Protein AF-A0A1A8TEK1-F1 (afdb_monomer_lite)

Radius of gyration: 14.7 Å; chains: 1; bounding box: 45×30×36 Å

Structure (mmCIF, N/CA/C/O backbone):
data_AF-A0A1A8TEK1-F1
#
_entry.id   AF-A0A1A8TEK1-F1
#
loop_
_atom_site.group_PDB
_atom_site.id
_atom_site.type_symbol
_atom_site.label_atom_id
_atom_site.label_alt_id
_atom_site.label_comp_id
_atom_site.label_asym_id
_atom_site.label_entity_id
_atom_site.label_seq_id
_atom_site.pdbx_PDB_ins_code
_atom_site.Cartn_x
_atom_site.Cartn_y
_atom_site.Cartn_z
_atom_site.occupancy
_atom_site.B_iso_or_equiv
_atom_site.auth_seq_id
_atom_site.auth_comp_id
_atom_site.auth_asym_id
_atom_site.auth_atom_id
_atom_site.pdbx_PDB_model_num
ATOM 1 N N . MET A 1 1 ? 10.050 16.309 -8.984 1.00 60.12 1 MET A N 1
ATOM 2 C CA . MET A 1 1 ? 9.083 15.363 -9.576 1.00 60.12 1 MET A CA 1
ATOM 3 C C . MET A 1 1 ? 7.749 15.605 -8.890 1.00 60.12 1 MET A C 1
ATOM 5 O O . MET A 1 1 ? 7.742 15.688 -7.666 1.00 60.12 1 MET A O 1
ATOM 9 N N . SER A 1 2 ? 6.674 15.839 -9.640 1.00 73.00 2 SER A N 1
ATOM 10 C CA . SER A 1 2 ? 5.323 15.930 -9.074 1.00 73.00 2 SER A CA 1
ATOM 11 C C . SER A 1 2 ? 4.884 14.552 -8.560 1.00 73.00 2 SER A C 1
ATOM 13 O O . SER A 1 2 ? 5.303 13.547 -9.138 1.00 73.00 2 SER A O 1
ATOM 15 N N . PRO A 1 3 ? 4.085 14.474 -7.484 1.00 79.94 3 PRO A N 1
ATOM 16 C CA . PRO A 1 3 ? 3.523 13.206 -7.029 1.00 79.94 3 PRO A CA 1
ATOM 17 C C . PRO A 1 3 ? 2.667 12.563 -8.127 1.00 79.94 3 PRO A C 1
ATOM 19 O O . PRO A 1 3 ? 1.951 13.269 -8.833 1.00 79.94 3 PRO A O 1
ATOM 22 N N . ILE A 1 4 ? 2.727 11.236 -8.243 1.00 85.62 4 ILE A N 1
ATOM 23 C CA . ILE A 1 4 ? 1.787 10.468 -9.066 1.00 85.62 4 ILE A CA 1
ATOM 24 C C . ILE A 1 4 ? 0.443 10.466 -8.342 1.00 85.62 4 ILE A C 1
ATOM 26 O O . ILE A 1 4 ? 0.368 10.149 -7.151 1.00 85.62 4 ILE A O 1
ATOM 30 N N . GLU A 1 5 ? -0.616 10.831 -9.056 1.00 89.69 5 GLU A N 1
ATOM 31 C CA . GLU A 1 5 ? -1.972 10.768 -8.525 1.00 89.69 5 GLU A CA 1
ATOM 32 C C . GLU A 1 5 ? -2.580 9.398 -8.793 1.00 89.69 5 GLU A C 1
ATOM 34 O O . GLU A 1 5 ? -2.499 8.869 -9.902 1.00 89.69 5 GLU A O 1
ATOM 39 N N . VAL A 1 6 ? -3.215 8.831 -7.769 1.00 91.31 6 VAL A N 1
ATOM 40 C CA . VAL A 1 6 ? -3.867 7.524 -7.846 1.00 91.31 6 VAL A CA 1
ATOM 41 C C . VAL A 1 6 ? -5.271 7.587 -7.258 1.00 91.31 6 VAL A C 1
ATOM 43 O O . VAL A 1 6 ? -5.521 8.280 -6.269 1.00 91.31 6 VAL A O 1
ATOM 46 N N . ARG A 1 7 ? -6.190 6.809 -7.830 1.00 93.12 7 ARG A N 1
ATOM 47 C CA . ARG A 1 7 ? -7.494 6.502 -7.239 1.00 93.12 7 ARG A CA 1
ATOM 48 C C . ARG A 1 7 ? -7.462 5.084 -6.714 1.00 93.12 7 ARG A C 1
ATOM 50 O O . ARG A 1 7 ? -7.008 4.175 -7.399 1.00 93.12 7 ARG A O 1
ATOM 57 N N . VAL A 1 8 ? -7.986 4.895 -5.508 1.00 93.56 8 VAL A N 1
ATOM 58 C CA . VAL A 1 8 ? -8.009 3.583 -4.865 1.00 93.56 8 VAL A CA 1
ATOM 59 C C . VAL A 1 8 ? -9.422 3.220 -4.450 1.00 93.56 8 VAL A C 1
ATOM 61 O O . VAL A 1 8 ? -10.097 3.980 -3.756 1.00 93.56 8 VAL A O 1
ATOM 64 N N . GLU A 1 9 ? -9.852 2.027 -4.843 1.00 94.75 9 GLU A N 1
ATOM 65 C CA . GLU A 1 9 ? -11.092 1.414 -4.381 1.00 94.75 9 GLU A CA 1
ATOM 66 C C . GLU A 1 9 ? -10.772 0.268 -3.430 1.00 94.75 9 GLU A C 1
ATOM 68 O O . GLU A 1 9 ? -10.010 -0.631 -3.772 1.00 94.75 9 GLU A O 1
ATOM 73 N N . ILE A 1 10 ? -11.354 0.291 -2.229 1.00 94.06 10 ILE A N 1
ATOM 74 C CA . ILE A 1 10 ? -11.074 -0.687 -1.172 1.00 94.06 10 ILE A CA 1
ATOM 75 C C . ILE A 1 10 ? -12.374 -1.371 -0.751 1.00 94.06 10 ILE A C 1
ATOM 77 O O . ILE A 1 10 ? -13.353 -0.710 -0.402 1.00 94.06 10 ILE A O 1
ATOM 81 N N . LYS A 1 11 ? -12.373 -2.705 -0.733 1.00 95.62 11 LYS A N 1
ATOM 82 C CA . LYS A 1 11 ? -13.460 -3.552 -0.229 1.00 95.62 11 LYS A CA 1
ATOM 83 C C . LYS A 1 11 ? -12.925 -4.481 0.857 1.00 95.62 11 LYS A C 1
ATOM 85 O O . LYS A 1 11 ? -11.835 -5.035 0.735 1.00 95.62 11 LYS A O 1
ATOM 90 N N . ARG A 1 12 ? -13.703 -4.679 1.923 1.00 94.56 12 ARG A N 1
ATOM 91 C CA . ARG A 1 12 ? -13.358 -5.585 3.029 1.00 94.56 12 ARG A CA 1
ATOM 92 C C . ARG A 1 12 ? -14.456 -6.620 3.240 1.00 94.56 12 ARG A C 1
ATOM 94 O O . ARG A 1 12 ? -15.618 -6.248 3.371 1.00 94.56 12 ARG A O 1
ATOM 101 N N . VAL A 1 13 ? -14.073 -7.892 3.342 1.00 94.94 13 VAL A N 1
ATOM 102 C CA . VAL A 1 13 ? -14.950 -9.009 3.727 1.00 94.94 13 VAL A CA 1
ATOM 103 C C . VAL A 1 13 ? -14.259 -9.794 4.841 1.00 94.94 13 VAL A C 1
ATOM 105 O O . VAL A 1 13 ? -13.212 -10.409 4.634 1.00 94.94 13 VAL A O 1
ATOM 108 N N . GLY A 1 14 ? -14.812 -9.728 6.055 1.00 93.81 14 GLY A N 1
ATOM 109 C CA . GLY A 1 14 ? -14.155 -10.265 7.249 1.00 93.81 14 GLY A CA 1
ATOM 110 C C . GLY A 1 14 ? -12.781 -9.620 7.472 1.00 93.81 14 GLY A C 1
ATOM 111 O O . GLY A 1 14 ? -12.671 -8.397 7.576 1.00 93.81 14 GLY A O 1
ATOM 112 N N . HIS A 1 15 ? -11.730 -10.439 7.528 1.00 93.56 15 HIS A N 1
ATOM 113 C CA . HIS A 1 15 ? -10.343 -9.972 7.663 1.00 93.56 15 HIS A CA 1
ATOM 114 C C . HIS A 1 15 ? -9.659 -9.665 6.325 1.00 93.56 15 HIS A C 1
ATOM 116 O O . HIS A 1 15 ? -8.611 -9.020 6.326 1.00 93.56 15 HIS A O 1
ATOM 122 N N . SER A 1 16 ? -10.238 -10.104 5.204 1.00 96.56 16 SER A N 1
ATOM 123 C CA . SER A 1 16 ? -9.662 -9.901 3.878 1.00 96.56 16 SER A CA 1
ATOM 124 C C . SER A 1 16 ? -10.018 -8.515 3.357 1.00 96.56 16 SER A C 1
ATOM 126 O O . SER A 1 16 ? -11.184 -8.110 3.350 1.00 96.56 16 SER A O 1
ATOM 128 N N . VAL A 1 17 ? -8.998 -7.793 2.916 1.00 97.69 17 VAL A N 1
ATOM 129 C CA . VAL A 1 17 ? -9.114 -6.549 2.168 1.00 97.69 17 VAL A CA 1
ATOM 130 C C . VAL A 1 17 ? -8.684 -6.835 0.740 1.00 97.69 17 VAL A C 1
ATOM 132 O O . VAL A 1 17 ? -7.683 -7.510 0.509 1.00 97.69 17 VAL A O 1
ATOM 135 N N . ARG A 1 18 ? -9.452 -6.328 -0.216 1.00 97.75 18 ARG A N 1
ATOM 136 C CA . ARG A 1 18 ? -9.107 -6.331 -1.634 1.00 97.75 18 ARG A CA 1
ATOM 137 C C . ARG A 1 18 ? -9.372 -4.954 -2.201 1.00 97.75 18 ARG A C 1
ATOM 139 O O . ARG A 1 18 ? -10.257 -4.247 -1.715 1.00 97.75 18 ARG A O 1
ATOM 146 N N . GLY A 1 19 ? -8.664 -4.593 -3.249 1.00 95.44 19 GLY A N 1
ATOM 147 C CA . GLY A 1 19 ? -8.930 -3.339 -3.915 1.00 95.44 19 GLY A CA 1
ATOM 148 C C . GLY A 1 19 ? -8.183 -3.183 -5.216 1.00 95.44 19 GLY A C 1
ATOM 149 O O . GLY A 1 19 ? -7.486 -4.092 -5.667 1.00 95.44 19 GLY A O 1
ATOM 150 N N . GLN A 1 20 ? -8.384 -2.022 -5.817 1.00 95.44 20 GLN A N 1
ATOM 151 C CA . GLN A 1 20 ? -7.761 -1.635 -7.070 1.00 95.44 20 GLN A CA 1
ATOM 152 C C . GLN A 1 20 ? -7.162 -0.243 -6.928 1.00 95.44 20 GLN A C 1
ATOM 154 O O . GLN A 1 20 ? -7.767 0.626 -6.299 1.00 95.44 20 GLN A O 1
ATOM 159 N N . ILE A 1 21 ? -5.974 -0.060 -7.492 1.00 93.44 21 ILE A N 1
ATOM 160 C CA . ILE A 1 21 ? -5.248 1.207 -7.576 1.00 93.44 21 ILE A CA 1
ATOM 161 C C . ILE A 1 21 ? -5.179 1.560 -9.057 1.00 93.44 21 ILE A C 1
ATOM 163 O O . ILE A 1 21 ? -4.735 0.741 -9.854 1.00 93.44 21 ILE A O 1
ATOM 167 N N . VAL A 1 22 ? -5.628 2.757 -9.415 1.00 91.81 22 VAL A N 1
ATOM 168 C CA . VAL A 1 22 ? -5.601 3.276 -10.784 1.00 91.81 22 VAL A CA 1
ATOM 169 C C . VAL A 1 22 ? -4.762 4.542 -10.781 1.00 91.81 22 VAL A C 1
ATOM 171 O O . VAL A 1 22 ? -5.108 5.500 -10.086 1.00 91.81 22 VAL A O 1
ATOM 174 N N . GLU A 1 23 ? -3.667 4.551 -11.530 1.00 88.25 23 GLU A N 1
ATOM 175 C CA . GLU A 1 23 ? -2.879 5.762 -11.764 1.00 88.25 23 GLU A CA 1
ATOM 176 C C . GLU A 1 23 ? -3.673 6.731 -12.650 1.00 88.25 23 GLU A C 1
ATOM 178 O O . GLU A 1 23 ? -4.132 6.374 -13.730 1.00 88.25 23 GLU A O 1
ATOM 183 N N . ILE A 1 24 ? -3.882 7.961 -12.174 1.00 82.56 24 ILE A N 1
ATOM 184 C CA . ILE A 1 24 ? -4.661 9.004 -12.869 1.00 82.56 24 ILE A CA 1
ATOM 185 C C . ILE A 1 24 ? -3.760 10.130 -13.399 1.00 82.56 24 ILE A C 1
ATOM 187 O O . ILE A 1 24 ? -4.226 11.008 -14.121 1.00 82.56 24 ILE A O 1
ATOM 191 N N . GLY A 1 25 ? -2.475 10.128 -13.034 1.00 63.94 25 GLY A N 1
ATOM 192 C CA . GLY A 1 25 ? -1.523 11.175 -13.395 1.00 63.94 25 GLY A CA 1
ATOM 193 C C . GLY A 1 25 ? -0.160 10.603 -13.762 1.00 63.94 25 GLY A C 1
ATOM 194 O O . GLY A 1 25 ? 0.650 10.326 -12.883 1.00 63.94 25 GLY A O 1
ATOM 195 N N . GLY A 1 26 ? 0.089 10.479 -15.064 1.00 57.94 26 GLY A N 1
ATOM 196 C CA . GLY A 1 26 ? 1.333 10.006 -15.669 1.00 57.94 26 GLY A CA 1
ATOM 197 C C . GLY A 1 26 ? 1.285 10.214 -17.184 1.00 57.94 26 GLY A C 1
ATOM 198 O O . GLY A 1 26 ? 0.206 10.351 -17.761 1.00 57.94 26 GLY A O 1
ATOM 199 N N . ALA A 1 27 ? 2.442 10.310 -17.838 1.00 51.22 27 ALA A N 1
ATOM 200 C CA . ALA A 1 27 ? 2.486 10.409 -19.290 1.00 51.22 27 ALA A CA 1
ATOM 201 C C . ALA A 1 27 ? 2.069 9.061 -19.906 1.00 51.22 27 ALA A C 1
ATOM 203 O O . ALA A 1 27 ? 2.766 8.065 -19.747 1.00 51.22 27 ALA A O 1
ATOM 204 N N . SER A 1 28 ? 0.985 9.079 -20.680 1.00 53.47 28 SER A N 1
ATOM 205 C CA . SER A 1 28 ? 0.567 8.064 -21.668 1.00 53.47 28 SER A CA 1
ATOM 206 C C . SER A 1 28 ? -0.132 6.792 -21.163 1.00 53.47 28 SER A C 1
ATOM 208 O O . SER A 1 28 ? -1.158 6.460 -21.751 1.00 53.47 28 SER A O 1
ATOM 210 N N . ASP A 1 29 ? 0.323 6.134 -20.089 1.00 62.03 29 ASP A N 1
ATOM 211 C CA . ASP A 1 29 ? -0.196 4.803 -19.714 1.00 62.03 29 ASP A CA 1
ATOM 212 C C . ASP A 1 29 ? -0.879 4.781 -18.335 1.00 62.03 29 ASP A C 1
ATOM 214 O O . ASP A 1 29 ? -0.301 5.156 -17.315 1.00 62.03 29 ASP A O 1
ATOM 218 N N . ILE A 1 30 ? -2.145 4.348 -18.311 1.00 74.50 30 ILE A N 1
ATOM 219 C CA . ILE A 1 30 ? -2.928 4.141 -17.084 1.00 74.50 30 ILE A CA 1
ATOM 220 C C . ILE A 1 30 ? -2.612 2.741 -16.557 1.00 74.50 30 ILE A C 1
ATOM 222 O O . ILE A 1 30 ? -3.183 1.755 -17.026 1.00 74.50 30 ILE A O 1
ATOM 226 N N . HIS A 1 31 ? -1.748 2.644 -15.549 1.00 85.06 31 HIS A N 1
ATOM 227 C CA . HIS A 1 31 ? -1.518 1.373 -14.868 1.00 85.06 31 HIS A CA 1
ATOM 228 C C . HIS A 1 31 ? -2.618 1.106 -13.841 1.00 85.06 31 HIS A C 1
ATOM 230 O O . HIS A 1 31 ? -3.000 1.972 -13.042 1.00 85.06 31 HIS A O 1
ATOM 236 N N . THR A 1 32 ? -3.127 -0.124 -13.865 1.00 90.94 32 THR A N 1
ATOM 237 C CA . THR A 1 32 ? -4.103 -0.613 -12.893 1.00 90.94 32 THR A CA 1
ATOM 238 C C . THR A 1 32 ? -3.496 -1.761 -12.112 1.00 90.94 32 THR A C 1
ATOM 240 O O . THR A 1 32 ? -3.070 -2.759 -12.687 1.00 90.94 32 THR A O 1
ATOM 243 N N . TYR A 1 33 ? -3.525 -1.654 -10.790 1.00 93.38 33 TYR A N 1
ATOM 244 C CA . TYR A 1 33 ? -3.005 -2.676 -9.893 1.00 93.38 33 TYR A CA 1
ATOM 245 C C . TYR A 1 33 ? -4.140 -3.260 -9.065 1.00 93.38 33 TYR A C 1
ATOM 247 O O . TYR A 1 33 ? -4.969 -2.533 -8.512 1.00 93.38 33 TYR A O 1
ATOM 255 N N . GLY A 1 34 ? -4.181 -4.583 -8.952 1.00 95.38 34 GLY A N 1
ATOM 256 C CA . GLY A 1 34 ? -4.953 -5.256 -7.915 1.00 95.38 34 GLY A CA 1
ATOM 257 C C . GLY A 1 34 ? -4.139 -5.311 -6.629 1.00 95.38 34 GLY A C 1
ATOM 258 O O . GLY A 1 34 ? -2.926 -5.480 -6.678 1.00 95.38 34 GLY A O 1
ATOM 259 N N . PHE A 1 35 ? -4.787 -5.198 -5.472 1.00 96.56 35 PHE A N 1
ATOM 260 C CA . PHE A 1 35 ? -4.128 -5.502 -4.205 1.00 96.56 35 PHE A CA 1
ATOM 261 C C . PHE A 1 35 ? -5.005 -6.357 -3.301 1.00 96.56 35 PHE A C 1
ATOM 263 O O . PHE A 1 35 ? -6.239 -6.265 -3.310 1.00 96.56 35 PHE A O 1
ATOM 270 N N . THR A 1 36 ? -4.351 -7.175 -2.484 1.00 98.06 36 THR A N 1
ATOM 271 C CA . THR A 1 36 ? -4.996 -7.950 -1.427 1.00 98.06 36 THR A CA 1
ATOM 272 C C . THR A 1 36 ? -4.220 -7.810 -0.130 1.00 98.06 36 THR A C 1
ATOM 274 O O . THR A 1 36 ? -3.025 -7.536 -0.127 1.00 98.06 36 THR A O 1
ATOM 277 N N . GLY A 1 37 ? -4.906 -7.937 1.000 1.00 97.81 37 GLY A N 1
ATOM 278 C CA . GLY A 1 37 ? -4.270 -7.758 2.292 1.00 97.81 37 GLY A CA 1
ATOM 279 C C . GLY A 1 37 ? -5.194 -7.992 3.471 1.00 97.81 37 GLY A C 1
ATOM 280 O O . GLY A 1 37 ? -6.304 -8.516 3.350 1.00 97.81 37 GLY A O 1
ATOM 281 N N . SER A 1 38 ? -4.727 -7.580 4.641 1.00 98.12 38 SER A N 1
ATOM 282 C CA . SER A 1 38 ? -5.507 -7.583 5.875 1.00 98.12 38 SER A CA 1
ATOM 283 C C . SER A 1 38 ? -5.055 -6.456 6.795 1.00 98.12 38 SER A C 1
ATOM 285 O O . SER A 1 38 ? -3.925 -5.975 6.714 1.00 98.12 38 SER A O 1
ATOM 287 N N . PHE A 1 39 ? -5.940 -6.040 7.697 1.00 96.81 39 PHE A N 1
ATOM 288 C CA . PHE A 1 39 ? -5.551 -5.137 8.772 1.00 96.81 39 PHE A CA 1
ATOM 289 C C . PHE A 1 39 ? -4.868 -5.920 9.897 1.00 96.81 39 PHE A C 1
ATOM 291 O O . PHE A 1 39 ? -5.435 -6.872 10.438 1.00 96.81 39 PHE A O 1
ATOM 298 N N . LYS A 1 40 ? -3.663 -5.489 10.268 1.00 96.38 40 LYS A N 1
ATOM 299 C CA . LYS A 1 40 ? -2.983 -5.849 11.514 1.00 96.38 40 LYS A CA 1
ATOM 300 C C . LYS A 1 40 ? -2.992 -4.602 12.391 1.00 96.38 40 LYS A C 1
ATOM 302 O O . LYS A 1 40 ? -2.294 -3.630 12.107 1.00 96.38 40 LYS A O 1
ATOM 307 N N . ASN A 1 41 ? -3.840 -4.597 13.419 1.00 94.81 41 ASN A N 1
ATOM 308 C CA . ASN A 1 41 ? -4.215 -3.378 14.143 1.00 94.81 41 ASN A CA 1
ATOM 309 C C . ASN A 1 41 ? -4.742 -2.311 13.161 1.00 94.81 41 ASN A C 1
ATOM 311 O O . ASN A 1 41 ? -5.640 -2.592 12.371 1.00 94.81 41 ASN A O 1
ATOM 315 N N . LEU A 1 42 ? -4.171 -1.106 13.180 1.00 95.56 42 LEU A N 1
ATOM 316 C CA . LEU A 1 42 ? -4.529 -0.008 12.279 1.00 95.56 42 LEU A CA 1
ATOM 317 C C . LEU A 1 42 ? -3.692 0.018 10.991 1.00 95.56 42 LEU A C 1
ATOM 319 O O . LEU A 1 42 ? -3.727 1.010 10.275 1.00 95.56 42 LEU A O 1
ATOM 323 N N . ILE A 1 43 ? -2.930 -1.034 10.686 1.00 97.44 43 ILE A N 1
ATOM 324 C CA . ILE A 1 43 ? -2.058 -1.091 9.507 1.00 97.44 43 ILE A CA 1
ATOM 325 C C . ILE A 1 43 ? -2.653 -2.064 8.491 1.00 97.44 43 ILE A C 1
ATOM 327 O O . ILE A 1 43 ? -2.755 -3.261 8.759 1.00 97.44 43 ILE A O 1
ATOM 331 N N . LEU A 1 44 ? -3.041 -1.556 7.322 1.00 97.38 44 LEU A N 1
ATOM 332 C CA . LEU A 1 44 ? -3.344 -2.363 6.147 1.00 97.38 44 LEU A CA 1
ATOM 333 C C . LEU A 1 44 ? -2.024 -2.847 5.551 1.00 97.38 44 LEU A C 1
ATOM 335 O O . LEU A 1 44 ? -1.252 -2.049 5.027 1.00 97.38 44 LEU A O 1
ATOM 339 N N . THR A 1 45 ? -1.777 -4.146 5.637 1.00 97.81 45 THR A N 1
ATOM 340 C CA . THR A 1 45 ? -0.626 -4.797 5.011 1.00 97.81 45 THR A CA 1
ATOM 341 C C . THR A 1 45 ? -1.106 -5.739 3.922 1.00 97.81 45 THR A C 1
ATOM 343 O O . THR A 1 45 ? -2.178 -6.342 4.052 1.00 97.81 45 THR A O 1
ATOM 346 N N . GLY A 1 46 ? -0.341 -5.849 2.846 1.00 97.00 46 GLY A N 1
ATOM 347 C CA . GLY A 1 46 ? -0.730 -6.665 1.714 1.00 97.00 46 GLY A CA 1
ATOM 348 C C . GLY A 1 46 ? 0.286 -6.658 0.592 1.00 97.00 46 GLY A C 1
ATOM 349 O O . GLY A 1 46 ? 1.399 -6.151 0.735 1.00 97.00 46 GLY A O 1
ATOM 350 N N . GLU A 1 47 ? -0.149 -7.194 -0.531 1.00 96.94 47 GLU A N 1
ATOM 351 C CA . GLU A 1 47 ? 0.589 -7.250 -1.782 1.00 96.94 47 GLU A CA 1
ATOM 352 C C . GLU A 1 47 ? -0.241 -6.628 -2.899 1.00 96.94 47 GLU A C 1
ATOM 354 O O . GLU A 1 47 ? -1.476 -6.620 -2.842 1.00 96.94 47 GLU A O 1
ATOM 359 N N . TYR A 1 48 ? 0.449 -6.074 -3.886 1.00 94.81 48 TYR A N 1
ATOM 360 C CA . TYR A 1 48 ? -0.150 -5.517 -5.088 1.00 94.81 48 TYR A CA 1
ATOM 361 C C . TYR A 1 48 ? 0.545 -6.076 -6.325 1.00 94.81 48 TYR A C 1
ATOM 363 O O . TYR A 1 48 ? 1.729 -6.413 -6.282 1.00 94.81 48 TYR A O 1
ATOM 371 N N . GLU A 1 49 ? -0.194 -6.146 -7.422 1.00 93.06 49 GLU A N 1
ATOM 372 C CA . GLU A 1 49 ? 0.274 -6.660 -8.705 1.00 93.06 49 GLU A CA 1
ATOM 373 C C . GLU A 1 49 ? -0.418 -5.903 -9.839 1.00 93.06 49 GLU A C 1
ATOM 375 O O . GLU A 1 49 ? -1.609 -5.578 -9.745 1.00 93.06 49 GLU A O 1
ATOM 380 N N . ASN A 1 50 ? 0.339 -5.588 -10.888 1.00 90.69 50 ASN A N 1
ATOM 381 C CA . ASN A 1 50 ? -0.185 -5.000 -12.113 1.00 90.69 50 ASN A CA 1
ATOM 382 C C . ASN A 1 50 ? -1.168 -5.976 -12.776 1.00 90.69 50 ASN A C 1
ATOM 384 O O . ASN A 1 50 ? -0.939 -7.181 -12.819 1.00 90.69 50 ASN A O 1
ATOM 388 N N . GLN A 1 51 ? -2.302 -5.467 -13.249 1.00 88.25 51 GLN A N 1
ATOM 389 C CA . GLN A 1 51 ? -3.310 -6.294 -13.911 1.00 88.25 51 GLN A CA 1
ATOM 390 C C . GLN A 1 51 ? -2.963 -6.602 -15.369 1.00 88.25 51 GLN A C 1
ATOM 392 O O . GLN A 1 51 ? -3.549 -7.521 -15.941 1.00 88.25 51 GLN A O 1
ATOM 397 N N . ASP A 1 52 ? -2.034 -5.858 -15.969 1.00 85.50 52 ASP A N 1
ATOM 398 C CA . ASP A 1 52 ? -1.509 -6.169 -17.290 1.00 85.50 52 ASP A CA 1
ATOM 399 C C . ASP A 1 52 ? -0.375 -7.197 -17.183 1.00 85.50 52 ASP A C 1
ATOM 401 O O . ASP A 1 52 ? 0.667 -6.950 -16.578 1.00 85.50 52 ASP A O 1
ATOM 405 N N . CYS A 1 53 ? -0.566 -8.356 -17.816 1.00 79.00 53 CYS A N 1
ATOM 406 C CA . CYS A 1 53 ? 0.414 -9.439 -17.849 1.00 79.00 53 CYS A CA 1
ATOM 407 C C . CYS A 1 53 ? 1.708 -9.099 -18.606 1.00 79.00 53 CYS A C 1
ATOM 409 O O . CYS A 1 53 ? 2.680 -9.847 -18.500 1.00 79.00 53 CYS A O 1
ATOM 411 N N . ALA A 1 54 ? 1.729 -8.010 -19.379 1.00 81.50 54 ALA A N 1
ATOM 412 C CA . ALA A 1 54 ? 2.941 -7.494 -20.007 1.00 81.50 54 ALA A CA 1
ATOM 413 C C . ALA A 1 54 ? 3.871 -6.790 -19.002 1.00 81.50 54 ALA A C 1
ATOM 415 O O . ALA A 1 54 ? 5.055 -6.611 -19.289 1.00 81.50 54 ALA A O 1
ATOM 416 N N . HIS A 1 55 ? 3.355 -6.425 -17.825 1.00 81.00 55 HIS A N 1
ATOM 417 C CA . HIS A 1 55 ? 4.076 -5.693 -16.795 1.00 81.00 55 HIS A CA 1
ATOM 418 C C . HIS A 1 55 ? 4.358 -6.584 -15.585 1.00 81.00 55 HIS A C 1
ATOM 420 O O . HIS A 1 55 ? 3.483 -7.267 -15.059 1.00 81.00 55 HIS A O 1
ATOM 426 N N . ILE A 1 56 ? 5.602 -6.560 -15.109 1.00 80.00 56 ILE A N 1
ATOM 427 C CA . ILE A 1 56 ? 6.049 -7.369 -13.963 1.00 80.00 56 ILE A CA 1
ATOM 428 C C . ILE A 1 56 ? 5.928 -6.628 -12.624 1.00 80.00 56 ILE A C 1
ATOM 430 O O . ILE A 1 56 ? 6.394 -7.129 -11.598 1.00 80.00 56 ILE A O 1
ATOM 434 N N . ASP A 1 57 ? 5.321 -5.439 -12.632 1.00 84.94 57 ASP A N 1
ATOM 435 C CA . ASP A 1 57 ? 5.238 -4.552 -11.477 1.00 84.94 57 ASP A CA 1
ATOM 436 C C . ASP A 1 57 ? 4.367 -5.159 -10.379 1.00 84.94 57 ASP A C 1
ATOM 438 O O . ASP A 1 57 ? 3.142 -5.257 -10.474 1.00 84.94 57 ASP A O 1
ATOM 442 N N . ARG A 1 58 ? 5.019 -5.556 -9.293 1.00 89.00 58 ARG A N 1
ATOM 443 C CA . ARG A 1 58 ? 4.373 -6.118 -8.109 1.00 89.00 58 ARG A CA 1
ATOM 444 C C . ARG A 1 58 ? 5.218 -5.880 -6.877 1.00 89.00 58 ARG A C 1
ATOM 446 O O . ARG A 1 58 ? 6.424 -5.633 -6.960 1.00 89.00 58 ARG A O 1
ATOM 453 N N . GLY A 1 59 ? 4.588 -5.974 -5.719 1.00 93.12 59 GLY A N 1
ATOM 454 C CA . GLY A 1 59 ? 5.282 -5.735 -4.469 1.00 93.12 59 GLY A CA 1
ATOM 455 C C . GLY A 1 59 ? 4.384 -5.810 -3.253 1.00 93.12 59 GLY A C 1
ATOM 456 O O . GLY A 1 59 ? 3.285 -6.358 -3.283 1.00 93.12 59 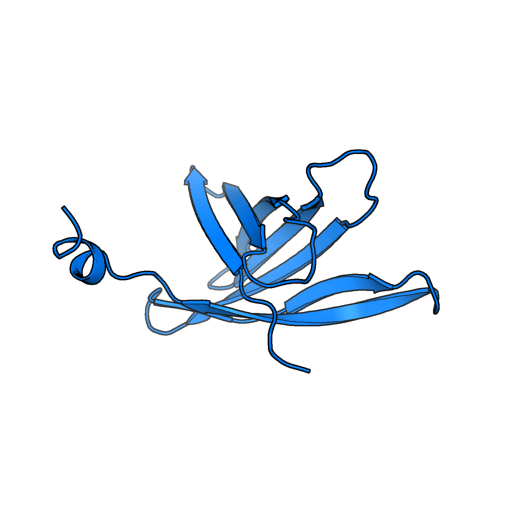GLY A O 1
ATOM 457 N N . SER A 1 60 ? 4.870 -5.238 -2.157 1.00 95.69 60 SER A N 1
ATOM 458 C CA . SER A 1 60 ? 4.165 -5.213 -0.874 1.00 95.69 60 SER A CA 1
ATOM 459 C C . SER A 1 60 ? 3.738 -3.800 -0.503 1.00 95.69 60 SER A C 1
ATOM 461 O O . SER A 1 60 ? 4.396 -2.836 -0.888 1.00 95.69 60 SER A O 1
ATOM 463 N N . LEU A 1 61 ? 2.697 -3.670 0.312 1.00 96.38 61 LEU A N 1
ATOM 464 C CA . LEU A 1 61 ? 2.247 -2.395 0.864 1.00 96.38 61 LEU A CA 1
ATOM 465 C C . LEU A 1 61 ? 2.049 -2.474 2.377 1.00 96.38 61 LEU A C 1
ATOM 467 O O . LEU A 1 61 ? 1.713 -3.520 2.939 1.00 96.38 61 LEU A O 1
ATOM 471 N N . SER A 1 62 ? 2.251 -1.342 3.043 1.00 97.69 62 SER A N 1
ATOM 472 C CA . SER A 1 62 ? 1.935 -1.138 4.456 1.00 97.69 62 SER A CA 1
ATOM 473 C C . SER A 1 62 ? 1.430 0.283 4.661 1.00 97.69 62 SER A C 1
ATOM 475 O O . SER A 1 62 ? 2.205 1.236 4.609 1.00 97.69 62 SER A O 1
ATOM 477 N N . LEU A 1 63 ? 0.122 0.421 4.885 1.00 97.31 63 LEU A N 1
ATOM 478 C CA . LEU A 1 63 ? -0.581 1.697 4.995 1.00 97.31 63 LEU A CA 1
ATOM 479 C C . LEU A 1 63 ? -1.292 1.794 6.346 1.00 97.31 63 LEU A C 1
ATOM 481 O O . LEU A 1 63 ? -2.174 0.998 6.661 1.00 97.31 63 LEU A O 1
ATOM 485 N N . MET A 1 64 ? -0.923 2.778 7.156 1.00 98.00 64 MET A N 1
ATOM 486 C CA . MET A 1 64 ? -1.533 3.021 8.456 1.00 98.00 64 MET A CA 1
ATOM 487 C C . MET A 1 64 ? -2.788 3.877 8.315 1.00 98.00 64 MET A C 1
ATOM 489 O O . MET A 1 64 ? -2.762 4.935 7.691 1.00 98.00 64 MET A O 1
ATOM 493 N N . LEU A 1 65 ? -3.871 3.445 8.951 1.00 96.31 65 LEU A N 1
ATOM 494 C CA . LEU A 1 65 ? -5.089 4.221 9.107 1.00 96.31 65 LEU A CA 1
ATOM 495 C C . LEU A 1 65 ? -4.818 5.415 10.026 1.00 96.31 65 LEU A C 1
ATOM 497 O O . LEU A 1 65 ? -4.360 5.259 11.160 1.00 96.31 65 LEU A O 1
ATOM 501 N N . ARG A 1 66 ? -5.117 6.612 9.537 1.00 96.25 66 ARG A N 1
ATOM 502 C CA . ARG A 1 66 ? -4.960 7.881 10.247 1.00 96.25 66 ARG A CA 1
ATOM 503 C C . ARG A 1 66 ? -6.302 8.606 10.308 1.00 96.25 66 ARG A C 1
ATOM 505 O O . ARG A 1 66 ? -7.273 8.215 9.657 1.00 96.25 66 ARG A O 1
ATOM 512 N N . GLU A 1 67 ? -6.363 9.638 11.148 1.00 94.69 67 GLU A N 1
ATOM 513 C CA . GLU A 1 67 ? -7.495 10.576 11.203 1.00 94.69 67 GLU A CA 1
ATOM 514 C C . GLU A 1 67 ? -8.866 9.883 11.328 1.00 94.69 67 GLU A C 1
ATOM 516 O O . GLU A 1 67 ? -9.811 10.198 10.607 1.00 94.69 67 GLU A O 1
ATOM 521 N N . ASN A 1 68 ? -8.972 8.889 12.218 1.00 90.50 68 ASN A N 1
ATOM 522 C CA . ASN A 1 68 ? -10.199 8.107 12.428 1.00 90.50 68 ASN A CA 1
ATOM 523 C C . ASN A 1 68 ? -10.753 7.465 11.140 1.00 90.50 68 ASN A C 1
ATOM 525 O O . ASN A 1 68 ? -11.963 7.381 10.936 1.00 90.50 68 ASN A O 1
ATOM 529 N N . GLY A 1 69 ? -9.862 7.016 10.254 1.00 88.50 69 GLY A N 1
ATOM 530 C CA . GLY A 1 69 ? -10.235 6.358 9.005 1.00 88.50 69 GLY A CA 1
ATOM 531 C C . GLY A 1 69 ? -10.535 7.301 7.846 1.00 88.50 69 GLY A C 1
ATOM 532 O O . GLY A 1 69 ? -11.169 6.884 6.873 1.00 88.50 69 GLY A O 1
ATOM 533 N N . ARG A 1 70 ? -10.091 8.559 7.933 1.00 93.88 70 ARG A N 1
ATOM 534 C CA . ARG A 1 70 ? -10.147 9.516 6.817 1.00 93.88 70 ARG A CA 1
ATOM 535 C C . ARG A 1 70 ? -8.948 9.417 5.882 1.00 93.88 70 ARG A C 1
ATOM 537 O O . ARG A 1 70 ? -9.064 9.816 4.725 1.00 93.88 70 ARG A O 1
ATOM 544 N N . SER A 1 71 ? -7.836 8.846 6.338 1.00 96.19 71 SER A N 1
ATOM 545 C CA . SER A 1 71 ? -6.643 8.682 5.512 1.00 96.19 71 SER A CA 1
ATOM 546 C C . SER A 1 71 ? -5.910 7.367 5.775 1.00 96.19 71 SER A C 1
ATOM 548 O O . SER A 1 71 ? -6.022 6.757 6.842 1.00 96.19 71 SER A O 1
ATOM 550 N N . LEU A 1 7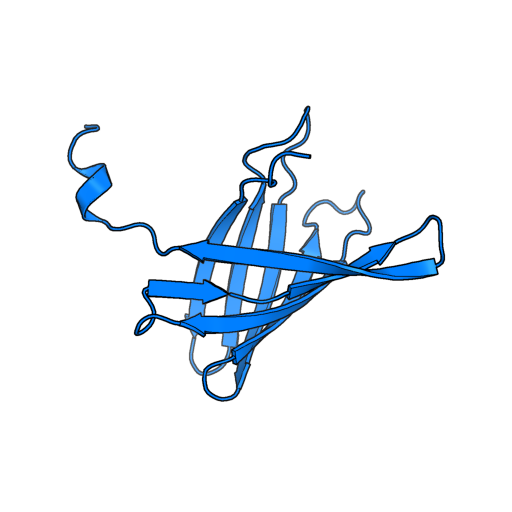2 ? -5.180 6.916 4.757 1.00 96.81 72 LEU A N 1
ATOM 551 C CA . LEU A 1 72 ? -4.213 5.826 4.816 1.00 96.81 72 LEU A CA 1
ATOM 552 C C . LEU A 1 72 ? -2.856 6.389 4.394 1.00 96.81 72 LEU A C 1
ATOM 554 O O . LEU A 1 72 ? -2.731 6.936 3.302 1.00 96.81 72 LEU A O 1
ATOM 558 N N . GLU A 1 73 ? -1.843 6.256 5.241 1.00 97.56 73 GLU A N 1
ATOM 559 C CA . GLU A 1 73 ? -0.489 6.738 4.957 1.00 97.56 73 GLU A CA 1
ATOM 560 C C . GLU A 1 73 ? 0.535 5.637 5.203 1.00 97.56 73 GLU A C 1
ATOM 562 O O . GLU A 1 73 ? 0.510 4.966 6.237 1.00 97.56 73 GLU A O 1
ATOM 567 N N . GLY A 1 74 ? 1.472 5.476 4.276 1.00 96.75 74 GLY A N 1
ATOM 568 C CA . GLY A 1 74 ? 2.576 4.547 4.446 1.00 96.75 74 GLY A CA 1
ATOM 569 C C . GLY A 1 74 ? 3.362 4.362 3.164 1.00 96.75 74 GLY A C 1
ATOM 570 O O . GLY A 1 74 ? 3.616 5.334 2.451 1.00 96.75 74 GLY A O 1
ATOM 571 N N . PHE A 1 75 ? 3.765 3.123 2.896 1.00 96.06 75 PHE A N 1
ATOM 572 C CA . PHE A 1 75 ? 4.702 2.820 1.824 1.00 96.06 75 PHE A CA 1
ATOM 573 C C . PHE A 1 75 ? 4.266 1.616 0.998 1.00 96.06 75 PHE A C 1
ATOM 575 O O . PHE A 1 75 ? 3.727 0.640 1.525 1.00 96.06 75 PHE A O 1
ATOM 582 N N . PHE A 1 76 ? 4.560 1.700 -0.291 1.00 93.81 76 PHE A N 1
ATOM 583 C CA . PHE A 1 76 ? 4.676 0.566 -1.194 1.00 93.81 76 PHE A CA 1
ATOM 584 C C . PHE A 1 76 ? 6.155 0.221 -1.321 1.00 93.81 76 PHE A C 1
ATOM 586 O O . PHE A 1 76 ? 6.993 1.118 -1.315 1.00 93.81 76 PHE A O 1
ATOM 593 N N . SER A 1 77 ? 6.471 -1.055 -1.449 1.00 93.12 77 SER A N 1
ATOM 594 C CA . SER A 1 77 ? 7.811 -1.527 -1.771 1.00 93.12 77 SER A CA 1
ATOM 595 C C . SER A 1 77 ? 7.737 -2.221 -3.117 1.00 93.12 77 SER A C 1
ATOM 597 O O . SER A 1 77 ? 7.079 -3.259 -3.211 1.00 93.12 77 SER A O 1
ATOM 599 N N . SER A 1 78 ? 8.409 -1.666 -4.123 1.00 87.06 78 SER A N 1
ATOM 600 C CA . SER A 1 78 ? 8.568 -2.305 -5.429 1.00 87.06 78 SER A CA 1
ATOM 601 C C . SER A 1 78 ? 9.998 -2.798 -5.612 1.00 87.06 78 SER A C 1
ATOM 603 O O . SER A 1 78 ? 10.927 -2.375 -4.912 1.00 87.06 78 SER A O 1
ATOM 605 N N . TYR A 1 79 ? 10.172 -3.700 -6.568 1.00 81.94 79 TYR A N 1
ATOM 606 C CA . TYR A 1 79 ? 11.483 -4.052 -7.081 1.00 81.94 79 TYR A CA 1
ATOM 607 C C . TY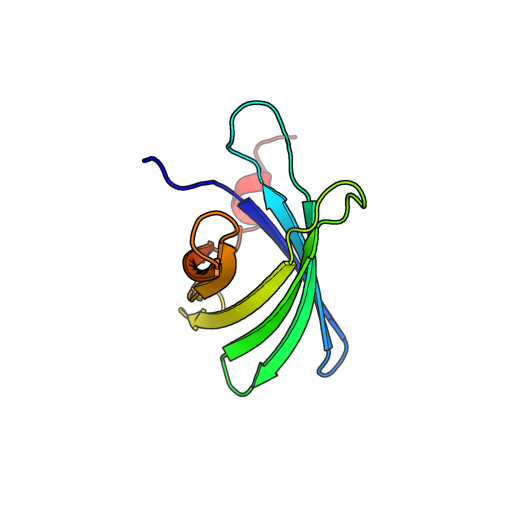R A 1 79 ? 11.920 -3.018 -8.130 1.00 81.94 79 TYR A C 1
ATOM 609 O O . TYR A 1 79 ? 11.136 -2.667 -9.008 1.00 81.94 79 TYR A O 1
ATOM 617 N N . ALA A 1 80 ? 13.143 -2.500 -8.016 1.00 77.69 80 ALA A N 1
ATOM 618 C CA . ALA A 1 80 ? 13.737 -1.584 -8.984 1.00 77.69 80 ALA A CA 1
ATOM 619 C C . ALA A 1 80 ? 14.783 -2.329 -9.823 1.00 77.69 80 ALA A C 1
ATOM 621 O O . ALA A 1 80 ? 15.880 -2.624 -9.335 1.00 77.69 80 ALA A O 1
ATOM 622 N N . ASP A 1 81 ? 14.438 -2.608 -11.081 1.00 71.94 81 ASP A N 1
ATOM 623 C CA . ASP A 1 81 ? 15.210 -3.476 -11.981 1.00 71.94 81 ASP A CA 1
ATOM 624 C C 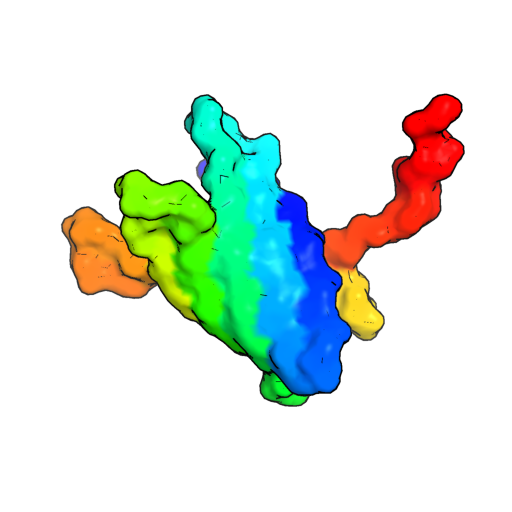. ASP A 1 81 ? 16.644 -3.000 -12.225 1.00 71.94 81 ASP A C 1
ATOM 626 O O . ASP A 1 81 ? 17.562 -3.815 -12.240 1.00 71.94 81 ASP A O 1
ATOM 630 N N . GLY A 1 82 ? 16.859 -1.688 -12.373 1.00 75.75 82 GLY A N 1
ATOM 631 C CA . GLY A 1 82 ? 18.170 -1.137 -12.743 1.00 75.75 82 GLY A CA 1
ATOM 632 C C . GLY A 1 82 ? 19.276 -1.375 -11.711 1.00 75.75 82 GLY A C 1
ATOM 633 O O . GLY A 1 82 ? 20.441 -1.491 -12.077 1.00 75.75 82 GLY A O 1
ATOM 634 N N . ASP A 1 83 ? 18.903 -1.493 -10.436 1.00 79.69 83 ASP A N 1
ATOM 635 C CA . ASP A 1 83 ? 19.839 -1.584 -9.312 1.00 79.69 83 ASP A CA 1
ATOM 636 C C . ASP A 1 83 ? 19.658 -2.864 -8.477 1.00 79.69 83 ASP A C 1
ATOM 638 O O . ASP A 1 83 ? 20.369 -3.044 -7.486 1.00 79.69 83 ASP A O 1
ATOM 642 N N . HIS A 1 84 ? 18.694 -3.724 -8.832 1.00 81.44 84 HIS A N 1
ATOM 643 C CA . HIS A 1 84 ? 18.273 -4.899 -8.058 1.00 81.44 84 HIS A CA 1
ATOM 644 C C . HIS A 1 84 ? 18.015 -4.583 -6.572 1.00 81.44 84 HIS A C 1
ATOM 646 O O . HIS A 1 84 ? 18.444 -5.308 -5.670 1.00 81.44 84 HIS A O 1
ATOM 652 N N . LYS A 1 85 ? 17.321 -3.473 -6.301 1.00 87.06 85 LYS A N 1
ATOM 653 C CA . LYS A 1 85 ? 17.022 -2.991 -4.942 1.00 87.06 85 LYS A CA 1
ATOM 654 C C . LYS A 1 85 ? 15.524 -2.863 -4.723 1.00 87.06 85 LYS A C 1
ATOM 656 O O . LYS A 1 85 ? 14.751 -2.697 -5.661 1.00 87.06 85 LYS A O 1
ATOM 661 N N . MET A 1 86 ? 15.123 -2.883 -3.456 1.00 86.69 86 MET A N 1
ATOM 662 C CA . MET A 1 86 ? 13.779 -2.466 -3.074 1.00 86.69 86 MET A CA 1
ATOM 663 C C . MET A 1 86 ? 13.696 -0.939 -3.067 1.00 86.69 86 MET A C 1
ATOM 665 O O . MET A 1 86 ? 14.509 -0.279 -2.416 1.00 86.69 86 MET A O 1
ATOM 669 N N . ALA A 1 87 ? 12.693 -0.392 -3.747 1.00 86.94 87 ALA A N 1
ATOM 670 C CA . ALA A 1 87 ? 12.392 1.032 -3.749 1.00 86.94 87 ALA A CA 1
ATOM 671 C C . ALA A 1 87 ? 11.098 1.295 -2.958 1.00 86.94 87 ALA A C 1
ATOM 673 O O . ALA A 1 87 ? 10.047 0.746 -3.305 1.00 86.94 87 ALA A O 1
ATOM 674 N N . PRO A 1 88 ? 11.147 2.105 -1.882 1.00 90.12 88 PRO A N 1
ATOM 675 C CA . PRO A 1 88 ? 9.950 2.505 -1.165 1.00 90.12 88 PRO A CA 1
ATOM 676 C C . PRO A 1 88 ? 9.277 3.705 -1.843 1.00 90.12 88 PRO A C 1
ATOM 678 O O . PRO A 1 88 ? 9.911 4.730 -2.097 1.00 90.12 88 PRO A O 1
ATOM 681 N N . PHE A 1 89 ? 7.965 3.626 -2.035 1.00 88.94 89 PHE A N 1
ATOM 682 C CA . PHE A 1 89 ? 7.132 4.724 -2.519 1.00 88.94 89 PHE A CA 1
ATOM 683 C C . PHE A 1 89 ? 6.195 5.157 -1.408 1.00 88.94 89 PHE A C 1
ATOM 685 O O . PHE A 1 89 ? 5.322 4.399 -0.981 1.00 88.94 89 PHE A O 1
ATOM 692 N N . LYS A 1 90 ? 6.377 6.387 -0.921 1.00 93.75 90 LYS A N 1
ATOM 693 C CA . LYS A 1 90 ? 5.463 6.961 0.063 1.00 93.75 90 LYS A CA 1
ATOM 694 C C . LYS A 1 90 ? 4.116 7.231 -0.602 1.00 93.75 90 LYS A C 1
ATOM 696 O O . LYS A 1 90 ? 4.056 7.893 -1.633 1.00 93.75 90 LYS A O 1
ATOM 701 N N . CYS A 1 91 ? 3.042 6.782 0.033 1.00 93.94 91 CYS A N 1
ATOM 702 C CA . CYS A 1 91 ? 1.683 7.009 -0.428 1.00 93.94 91 CYS A CA 1
ATOM 703 C C . CYS A 1 91 ? 0.822 7.594 0.691 1.00 93.94 91 CYS A C 1
ATOM 705 O O . CYS A 1 91 ? 0.920 7.190 1.854 1.00 93.94 91 CYS A O 1
ATOM 707 N N . VAL A 1 92 ? -0.034 8.543 0.313 1.00 95.56 92 VAL A N 1
ATOM 708 C CA . VAL A 1 92 ? -1.058 9.131 1.174 1.00 95.56 92 VAL A CA 1
ATOM 709 C C . VAL A 1 92 ? -2.381 9.074 0.423 1.00 95.56 92 VAL A C 1
ATOM 711 O O . VAL A 1 92 ? -2.584 9.801 -0.545 1.00 95.56 92 VAL A O 1
ATOM 714 N N . LEU A 1 93 ? -3.290 8.222 0.883 1.00 94.75 93 LEU A N 1
ATOM 715 C CA . LEU A 1 93 ? -4.643 8.114 0.357 1.00 94.75 93 LEU A CA 1
ATOM 716 C C . LEU A 1 93 ? -5.586 8.880 1.272 1.00 94.75 93 LEU A C 1
ATOM 718 O O . LEU A 1 93 ? -5.647 8.625 2.477 1.00 94.75 93 LEU A O 1
ATOM 722 N N . LYS A 1 94 ? -6.350 9.799 0.692 1.00 95.06 94 LYS A N 1
ATOM 723 C CA . LYS A 1 94 ? -7.409 10.523 1.393 1.00 95.06 94 LYS A CA 1
ATOM 724 C C . LYS A 1 94 ? -8.751 9.972 0.952 1.00 95.06 94 LYS A C 1
ATOM 726 O O . LYS A 1 94 ? -8.983 9.756 -0.236 1.00 95.06 94 LYS A O 1
ATOM 731 N N . ARG A 1 95 ? -9.636 9.728 1.915 1.00 92.06 95 ARG A N 1
ATOM 732 C CA . ARG A 1 95 ? -10.997 9.296 1.623 1.00 92.06 95 ARG A CA 1
ATOM 733 C C . ARG A 1 95 ? -11.709 10.409 0.862 1.00 92.06 95 ARG A C 1
ATOM 735 O O . ARG A 1 95 ? -11.744 11.546 1.315 1.00 92.06 95 ARG A O 1
ATOM 742 N N . GLN A 1 96 ? -12.292 10.066 -0.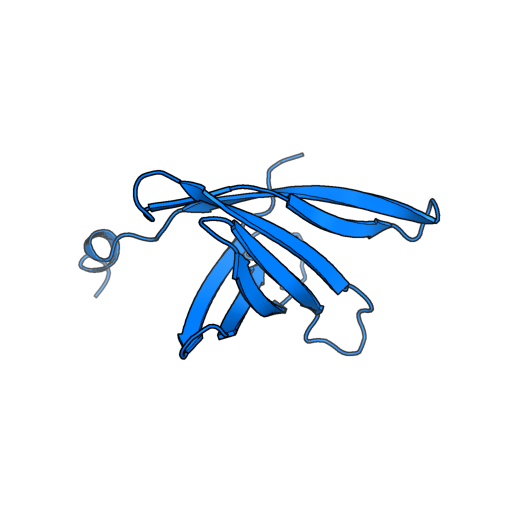279 1.00 87.75 96 GLN A N 1
ATOM 743 C CA . GLN A 1 96 ? -13.141 10.992 -1.012 1.00 87.75 96 GLN A CA 1
ATOM 744 C C . GLN A 1 96 ? -14.460 11.175 -0.248 1.00 87.75 96 GLN A C 1
ATOM 746 O O . GLN A 1 96 ? -15.182 10.203 0.002 1.00 87.75 96 GLN A O 1
ATOM 751 N N . ASP A 1 97 ? -14.766 12.411 0.142 1.00 80.81 97 ASP A N 1
ATOM 752 C CA . ASP A 1 97 ? -16.035 12.743 0.782 1.00 80.81 97 ASP A CA 1
ATOM 753 C C . ASP A 1 97 ? -17.174 12.680 -0.242 1.00 80.81 97 ASP A C 1
ATOM 755 O O . ASP A 1 97 ? -17.100 13.257 -1.328 1.00 80.81 97 ASP A O 1
ATOM 759 N N . ARG A 1 98 ? -18.267 11.993 0.113 1.00 63.69 98 ARG A N 1
ATOM 760 C CA . ARG A 1 98 ? -19.457 11.869 -0.751 1.00 63.69 98 ARG A CA 1
ATOM 761 C C . ARG A 1 98 ? -20.104 13.220 -1.082 1.00 63.69 98 ARG A C 1
ATOM 763 O O . ARG A 1 98 ? -20.776 13.326 -2.101 1.00 63.69 98 ARG A O 1
ATOM 770 N N . SER A 1 99 ? -19.889 14.238 -0.251 1.00 56.28 99 SER A N 1
ATOM 771 C CA . SER A 1 99 ? -20.487 15.570 -0.383 1.00 56.28 99 SER A CA 1
ATOM 772 C C . SER A 1 99 ? -19.994 16.347 -1.609 1.00 56.28 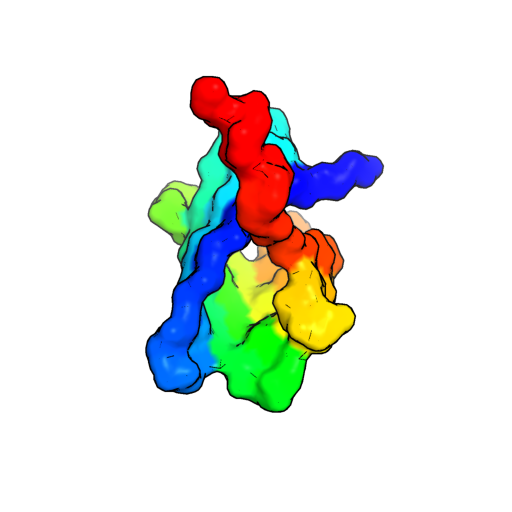99 SER A C 1
ATOM 774 O O . SER A 1 99 ? -20.700 17.222 -2.089 1.00 56.28 99 SER A O 1
ATOM 776 N N . ALA A 1 100 ? -18.814 16.019 -2.144 1.00 53.53 100 ALA A N 1
ATOM 777 C CA . ALA A 1 100 ? -18.214 16.738 -3.271 1.00 53.53 100 ALA A CA 1
ATOM 778 C C . ALA A 1 100 ? -18.783 16.339 -4.649 1.00 53.53 100 ALA A C 1
ATOM 780 O O . ALA A 1 100 ? -18.390 16.913 -5.659 1.00 53.53 100 ALA A O 1
ATOM 781 N N . ASN A 1 101 ? -19.682 15.348 -4.710 1.00 48.59 101 ASN A N 1
ATOM 782 C CA . ASN A 1 101 ? -20.184 14.795 -5.973 1.00 48.59 101 ASN A CA 1
ATOM 783 C C . ASN A 1 101 ? -21.656 15.139 -6.264 1.00 48.59 101 ASN A C 1
ATOM 785 O O . ASN A 1 101 ? -22.200 14.660 -7.253 1.00 48.59 101 ASN A O 1
ATOM 789 N N . SER A 1 102 ? -22.309 15.949 -5.420 1.00 44.44 102 SER A N 1
ATOM 790 C CA . SER A 1 102 ? -23.711 16.351 -5.627 1.00 44.44 102 SER A CA 1
ATOM 791 C C . SER A 1 102 ? -23.882 17.586 -6.525 1.00 44.44 102 SER A C 1
ATOM 793 O O . SER A 1 102 ? -25.012 18.001 -6.753 1.00 44.44 102 SER A O 1
ATOM 795 N N . GLU A 1 103 ? -22.790 18.159 -7.044 1.00 40.78 103 GLU A N 1
ATOM 796 C CA . GLU A 1 103 ? -22.800 19.340 -7.930 1.00 40.78 103 GLU A CA 1
ATOM 797 C C . GLU A 1 103 ? -22.384 19.017 -9.380 1.00 40.78 103 GLU A C 1
ATOM 799 O O . GLU A 1 103 ? -22.096 19.914 -10.168 1.00 40.78 103 GLU A O 1
ATOM 804 N N . ARG A 1 104 ? -22.326 17.732 -9.756 1.00 42.41 104 ARG A N 1
ATOM 805 C CA . ARG A 1 104 ? -22.029 17.296 -11.134 1.00 42.41 104 ARG A CA 1
ATOM 806 C C . ARG A 1 104 ? -23.046 16.276 -11.652 1.00 42.41 104 ARG A C 1
ATOM 808 O O . ARG A 1 104 ? -22.661 15.208 -12.128 1.00 42.41 104 ARG A O 1
ATOM 815 N N . VAL A 1 105 ? -24.330 16.614 -11.539 1.00 39.09 105 VAL A N 1
ATOM 816 C CA . VAL A 1 105 ? -25.424 15.999 -12.311 1.00 39.09 105 VAL A CA 1
ATOM 817 C C . VAL A 1 105 ? -26.129 17.097 -13.086 1.00 39.09 105 VAL A C 1
ATOM 819 O O . VAL A 1 105 ? -26.444 18.124 -12.447 1.00 39.09 105 VAL A O 1
#

Foldseek 3Di:
DDDFDWDKDWDDDPFKIKIKIWTPDDPDDIWIKIWIAGDDDQWTKTKIATPDPVDGWIFIDIWGQPDVNQKTWDWTWTQDVVVRDTDIDTDIDGDDDPVVPPPPD

Organism: NCBI:txid1792290

Secondary structure (DSSP, 8-state):
-PPPPEEEEEEEETTEEEEEEEE-SSSS---EEEEEEEEETTEEEEEEEESSTT---EEEEEEEEEGGGTEEEEEEEEEETTTTEEEEEEEEEEPPPGGGGTT--

Sequence (105 aa):
MSPIEVRVEIKRVGHSVRGQIVEIGGASDIHTYGFTGSFKNLILTGEYENQDCAHIDRGSLSLMLRENGRSLEGFFSSYADGDHKMAPFKCVLKRQDRSANSERV

pLDDT: mean 85.99, std 14.75, range [39.09, 98.12]